Protein AF-A0AA97E108-F1 (afdb_monomer)

pLDDT: mean 83.37, std 16.63, range [41.66, 97.94]

Mean predicted aligned error: 9.31 Å

Radius of gyration: 21.83 Å; Cα contacts (8 Å, |Δi|>4): 126; chains: 1; bounding box: 37×60×65 Å

Solvent-accessible surface area (backbone atoms only — not comparable to full-atom values): 8766 Å² total; per-residue (Å²): 139,70,80,72,73,65,64,77,74,72,75,75,84,78,82,75,82,67,81,72,72,73,74,75,52,71,66,59,54,50,51,42,38,36,51,41,53,40,55,48,53,46,57,68,74,26,69,88,80,58,55,72,69,59,49,52,46,31,46,53,6,42,53,46,40,41,51,42,45,48,64,73,47,46,48,56,48,38,24,57,74,46,75,64,36,58,69,60,24,52,52,50,50,53,52,49,55,57,51,35,54,54,50,38,53,53,48,50,73,73,49,75,66,75,66,65,56,68,66,57,47,52,53,52,52,53,39,42,64,71,72,59,62,56,69,68,45,36,53,37,32,50,51,14,43,56,51,50,57,66,72,57,109

Secondary structure (DSSP, 8-state):
--GGGTGGGSSSTTS----------HHHHHHHHHHHHHHHHHHHH-TTTS-HHHHHHHHHHHHHHHHHIIIIIIHHHHHHHTTT-HHHHHHHHHHHHHHHHHHHHHHHHH----S--HHHHHHHHHHHHHHT--HHHHHHHHHHHHHHHHHH-

Foldseek 3Di:
DDPPPPVVPPPPPPPPPPVPVPQPDLVLLLVLLLLLVLVLVLLVVLVPQDDPVLSVLLNQLSVLLSCCSVPVNNQVVLCVVVVNPNVRSVVVVVVSVVVSVVVSVVVCVVPVDSADDLVSLVSNVVSCVSRVDDDPNVVSNVRNSVSSVVSND

Structure (mmCIF, N/CA/C/O backbone):
data_AF-A0AA97E108-F1
#
_entry.id   AF-A0AA97E108-F1
#
loop_
_atom_site.group_PDB
_atom_site.id
_atom_site.type_symbol
_atom_site.label_atom_id
_atom_site.label_alt_id
_atom_site.label_comp_id
_atom_site.label_asym_id
_atom_site.label_entity_id
_atom_site.label_seq_id
_atom_site.pdbx_PDB_ins_code
_atom_site.Cartn_x
_atom_site.Cartn_y
_atom_site.Cartn_z
_atom_site.occupancy
_atom_site.B_iso_or_equiv
_atom_site.auth_seq_id
_atom_site.auth_comp_id
_atom_site.auth_asym_id
_atom_site.auth_atom_id
_atom_site.pdbx_PDB_model_num
ATOM 1 N N . MET A 1 1 ? 10.506 51.978 -42.533 1.00 42.91 1 MET A N 1
ATOM 2 C CA . MET A 1 1 ? 10.745 50.595 -42.999 1.00 42.91 1 MET A CA 1
ATOM 3 C C . MET A 1 1 ? 10.783 49.667 -41.781 1.00 42.91 1 MET A C 1
ATOM 5 O O . MET A 1 1 ? 11.773 49.628 -41.074 1.00 42.91 1 MET A O 1
ATOM 9 N N . ASN A 1 2 ? 9.638 49.034 -41.500 1.00 46.44 2 ASN A N 1
ATOM 10 C CA . ASN A 1 2 ? 9.367 47.842 -40.673 1.00 46.44 2 ASN A CA 1
ATOM 11 C C . ASN A 1 2 ? 10.005 47.652 -39.278 1.00 46.44 2 ASN A C 1
ATOM 13 O O . ASN A 1 2 ? 10.767 46.713 -39.067 1.00 46.44 2 ASN A O 1
ATOM 17 N N . ILE A 1 3 ? 9.507 48.397 -38.282 1.00 50.53 3 ILE A N 1
ATOM 18 C CA . ILE A 1 3 ? 9.597 48.027 -36.847 1.00 50.53 3 ILE A CA 1
ATOM 19 C C . ILE A 1 3 ? 8.790 46.742 -36.537 1.00 50.53 3 ILE A C 1
ATOM 21 O O . ILE A 1 3 ? 9.103 46.006 -35.606 1.00 50.53 3 ILE A O 1
ATOM 25 N N . TYR A 1 4 ? 7.815 46.385 -37.380 1.00 51.00 4 TYR A N 1
ATOM 26 C CA . TYR A 1 4 ? 6.988 45.180 -37.226 1.00 51.00 4 TYR A CA 1
ATOM 27 C C . TYR A 1 4 ? 7.729 43.851 -37.452 1.00 51.00 4 TYR A C 1
ATOM 29 O O . TYR A 1 4 ? 7.174 42.792 -37.170 1.00 51.00 4 TYR A O 1
ATOM 37 N N . LYS A 1 5 ? 8.980 43.871 -37.938 1.00 44.03 5 LYS A N 1
ATOM 38 C CA . LYS A 1 5 ? 9.722 42.640 -38.265 1.00 44.03 5 LYS A CA 1
ATOM 39 C C . LYS A 1 5 ? 10.377 41.959 -37.056 1.00 44.03 5 LYS A C 1
ATOM 41 O O . LYS A 1 5 ? 10.756 40.799 -37.169 1.00 44.03 5 LYS A O 1
ATOM 46 N N . HIS A 1 6 ? 10.473 42.636 -35.908 1.00 46.81 6 HIS A N 1
ATOM 47 C CA . HIS A 1 6 ? 11.092 42.077 -34.696 1.00 46.81 6 HIS A CA 1
ATOM 48 C C . HIS A 1 6 ? 10.096 41.695 -33.592 1.00 46.81 6 HIS A C 1
ATOM 50 O O . HIS A 1 6 ? 10.470 40.993 -32.658 1.00 46.81 6 HIS A O 1
ATOM 56 N N . ILE A 1 7 ? 8.820 42.076 -33.714 1.00 49.56 7 ILE A N 1
ATOM 57 C CA . ILE A 1 7 ? 7.788 41.739 -32.715 1.00 49.56 7 ILE A CA 1
ATOM 58 C C . ILE A 1 7 ? 7.313 40.281 -32.869 1.00 49.56 7 ILE A C 1
ATOM 60 O O . ILE A 1 7 ? 6.910 39.647 -31.898 1.00 49.56 7 ILE A O 1
ATOM 64 N N . ALA A 1 8 ? 7.451 39.695 -34.063 1.00 48.53 8 ALA A N 1
ATOM 65 C CA . ALA A 1 8 ? 7.012 38.324 -34.336 1.00 48.53 8 ALA A CA 1
ATOM 66 C C . ALA A 1 8 ? 7.878 37.225 -33.683 1.00 48.53 8 ALA A C 1
ATOM 68 O O . ALA A 1 8 ? 7.491 36.061 -33.712 1.00 48.53 8 ALA A O 1
ATOM 69 N N . LEU A 1 9 ? 9.029 37.563 -33.088 1.00 48.47 9 LEU A N 1
ATOM 70 C CA . LEU A 1 9 ? 9.973 36.573 -32.551 1.00 48.47 9 LEU A CA 1
ATOM 71 C C . LEU A 1 9 ? 9.935 36.430 -31.021 1.00 48.47 9 LEU A C 1
ATOM 73 O O . LEU A 1 9 ? 10.604 35.556 -30.482 1.00 48.47 9 LEU A O 1
ATOM 77 N N . PHE A 1 10 ? 9.126 37.229 -30.315 1.00 48.03 10 PHE A N 1
ATOM 78 C CA . PHE A 1 10 ? 9.085 37.212 -28.844 1.00 48.03 10 PHE A CA 1
ATOM 79 C C . PHE A 1 10 ? 7.866 36.494 -28.237 1.00 48.03 10 PHE A C 1
ATOM 81 O O . PHE A 1 10 ? 7.787 36.333 -27.024 1.00 48.03 10 PHE A O 1
ATOM 88 N N . VAL A 1 11 ? 6.917 36.028 -29.058 1.00 50.62 11 VAL A N 1
ATOM 89 C CA . VAL A 1 11 ? 5.624 35.496 -28.571 1.00 50.62 11 VAL A CA 1
ATOM 90 C C . VAL A 1 11 ? 5.589 33.960 -28.470 1.00 50.62 11 VAL A C 1
ATOM 92 O O . VAL A 1 11 ? 4.674 33.402 -27.877 1.00 50.62 11 VAL A O 1
ATOM 95 N N . ILE A 1 12 ? 6.602 33.240 -28.966 1.00 49.62 12 ILE A N 1
ATOM 96 C CA . ILE A 1 12 ? 6.554 31.762 -29.040 1.00 49.62 12 ILE A CA 1
ATOM 97 C C . ILE A 1 12 ? 7.204 31.071 -27.819 1.00 49.62 12 ILE A C 1
ATOM 99 O O . ILE A 1 12 ? 7.061 29.866 -27.643 1.00 49.62 12 ILE A O 1
ATOM 103 N N . PHE A 1 13 ? 7.854 31.799 -26.903 1.00 46.75 13 PHE A N 1
ATOM 104 C CA . PHE A 1 13 ? 8.594 31.163 -25.796 1.00 46.75 13 PHE A CA 1
ATOM 105 C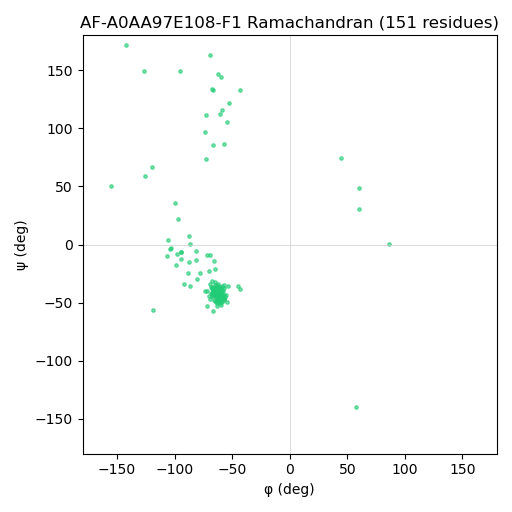 C . PHE A 1 13 ? 7.765 30.840 -24.532 1.00 46.75 13 PHE A C 1
ATOM 107 O O . PHE A 1 13 ? 8.304 30.303 -23.571 1.00 46.75 13 PHE A O 1
ATOM 114 N N . PHE A 1 14 ? 6.457 31.124 -24.499 1.00 50.09 14 PHE A N 1
ATOM 115 C CA . PHE A 1 14 ? 5.655 30.974 -23.270 1.00 50.09 14 PHE A CA 1
ATOM 116 C C . PHE A 1 14 ? 4.703 29.771 -23.215 1.00 50.09 14 PHE A C 1
ATOM 118 O O . PHE A 1 14 ? 3.996 29.617 -22.222 1.00 50.09 14 PHE A O 1
ATOM 125 N N . PHE A 1 15 ? 4.693 28.879 -24.210 1.00 49.97 15 PHE A N 1
ATOM 126 C CA . PHE A 1 15 ? 3.724 27.772 -24.250 1.00 49.97 15 PHE A CA 1
ATOM 127 C C . PHE A 1 15 ? 4.356 26.387 -24.395 1.00 49.97 15 PHE A C 1
ATOM 129 O O . PHE A 1 15 ? 4.043 25.616 -25.294 1.00 49.97 15 PHE A O 1
ATOM 136 N N . SER A 1 16 ? 5.216 26.035 -23.445 1.00 45.47 16 SER A N 1
ATOM 137 C CA . SER A 1 16 ? 5.499 24.625 -23.159 1.00 45.47 16 SER A CA 1
ATOM 138 C C . SER A 1 16 ? 5.984 24.429 -21.725 1.00 45.47 16 SER A C 1
ATOM 140 O O . SER A 1 16 ? 6.961 23.731 -21.476 1.00 45.47 16 SER A O 1
ATOM 142 N N . MET A 1 17 ? 5.258 24.983 -20.746 1.00 48.59 17 MET A N 1
ATOM 143 C CA . MET A 1 17 ? 5.160 24.301 -19.453 1.00 48.59 17 MET A CA 1
ATOM 144 C C . MET A 1 17 ? 4.253 23.086 -19.652 1.00 48.59 17 MET A C 1
ATOM 146 O O . MET A 1 17 ? 3.089 23.069 -19.258 1.00 48.59 17 MET A O 1
ATOM 150 N N . THR A 1 18 ? 4.767 22.049 -20.314 1.00 50.06 18 THR A N 1
ATOM 151 C CA . THR A 1 18 ? 4.208 20.721 -20.092 1.00 50.06 18 THR A CA 1
ATOM 152 C C . THR A 1 18 ? 4.417 20.458 -18.612 1.00 50.06 18 THR A C 1
ATOM 154 O O . THR A 1 18 ? 5.562 20.375 -18.170 1.00 50.06 18 THR A O 1
ATOM 157 N N . ASN A 1 19 ? 3.327 20.403 -17.847 1.00 41.66 19 ASN A N 1
ATOM 158 C CA . ASN A 1 19 ? 3.331 19.933 -16.471 1.00 41.66 19 ASN A CA 1
ATOM 159 C C . ASN A 1 19 ? 3.900 18.512 -16.478 1.00 41.66 19 ASN A C 1
ATOM 161 O O . ASN A 1 19 ? 3.165 17.533 -16.609 1.00 41.66 19 ASN A O 1
ATOM 165 N N . ALA A 1 20 ? 5.224 18.398 -16.398 1.00 43.22 20 ALA A N 1
ATOM 166 C CA . ALA A 1 20 ? 5.898 17.163 -16.081 1.00 43.22 20 ALA A CA 1
ATOM 167 C C . ALA A 1 20 ? 5.505 16.874 -14.638 1.00 43.22 20 ALA A C 1
ATOM 169 O O . ALA A 1 20 ? 6.162 17.310 -13.698 1.00 43.22 20 ALA A O 1
ATOM 170 N N . MET A 1 21 ? 4.353 16.223 -14.471 1.00 49.31 21 MET A N 1
ATOM 171 C CA . MET A 1 21 ? 3.905 15.696 -13.197 1.00 49.31 21 MET A CA 1
ATOM 172 C C . MET A 1 21 ? 5.056 14.816 -12.718 1.00 49.31 21 MET A C 1
ATOM 174 O O . MET A 1 21 ? 5.343 13.788 -13.340 1.00 49.31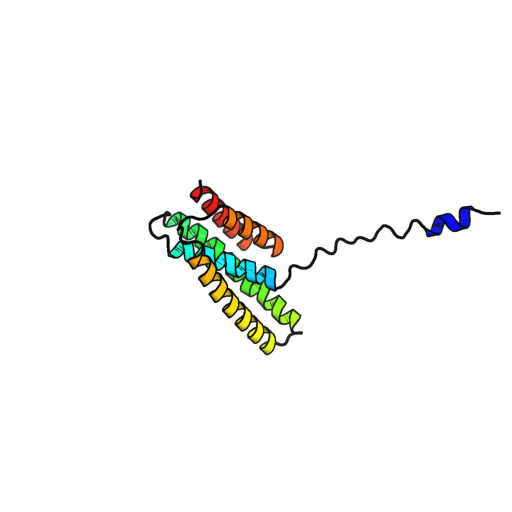 21 MET A O 1
ATOM 178 N N . ALA A 1 22 ? 5.804 15.305 -11.724 1.00 55.56 22 ALA A N 1
ATOM 179 C CA . ALA A 1 22 ? 7.026 14.664 -11.277 1.00 55.56 22 ALA A CA 1
ATOM 180 C C . ALA A 1 22 ? 6.692 13.204 -10.986 1.00 55.56 22 ALA A C 1
ATOM 182 O O . ALA A 1 22 ? 5.763 12.901 -10.235 1.00 55.56 22 ALA A O 1
ATOM 183 N N . LYS A 1 23 ? 7.386 12.289 -11.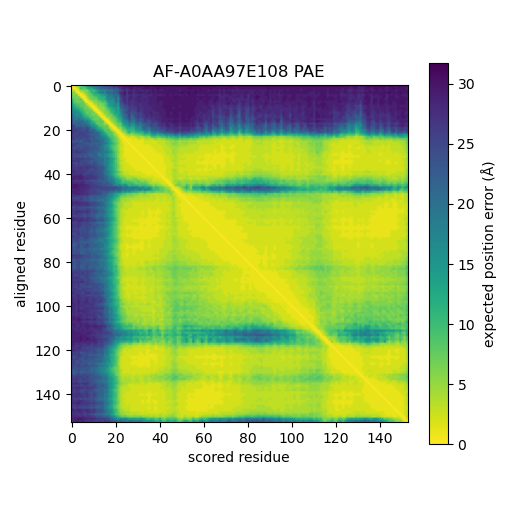664 1.00 71.38 23 LYS A N 1
ATOM 184 C CA . LYS A 1 23 ? 7.170 10.863 -11.455 1.00 71.38 23 LYS A CA 1
ATOM 185 C C . LYS A 1 23 ? 7.461 10.601 -9.982 1.00 71.38 23 LYS A C 1
ATOM 187 O O . LYS A 1 23 ? 8.607 10.783 -9.578 1.00 71.38 23 LYS A O 1
ATOM 192 N N . THR A 1 24 ? 6.450 10.183 -9.214 1.00 82.12 24 THR A N 1
ATOM 193 C CA . THR A 1 24 ? 6.604 9.809 -7.799 1.00 82.12 24 THR A CA 1
ATOM 194 C C . THR A 1 24 ? 7.862 8.970 -7.663 1.00 82.12 24 THR A C 1
ATOM 196 O O . THR A 1 24 ? 8.090 8.088 -8.498 1.00 82.12 24 THR A O 1
ATOM 199 N N . SER A 1 25 ? 8.719 9.249 -6.690 1.00 89.94 25 SER A N 1
ATOM 200 C CA . SER A 1 25 ? 9.983 8.530 -6.508 1.00 89.94 25 SER A CA 1
ATOM 201 C C . SER A 1 25 ? 9.730 7.089 -6.048 1.00 89.94 25 SER A C 1
ATOM 203 O O . SER A 1 25 ? 8.614 6.715 -5.692 1.00 89.94 25 SER A O 1
ATOM 205 N N . ILE A 1 26 ? 10.721 6.200 -6.155 1.00 90.25 26 ILE A N 1
ATOM 206 C CA . ILE A 1 26 ? 10.558 4.833 -5.627 1.00 90.25 26 ILE A CA 1
ATOM 207 C C . ILE A 1 26 ? 10.508 4.837 -4.093 1.00 90.25 26 ILE A C 1
ATOM 209 O O . ILE A 1 26 ? 9.725 4.091 -3.519 1.00 90.25 26 ILE A O 1
ATOM 213 N N . ASN A 1 27 ? 11.256 5.743 -3.458 1.00 89.19 27 ASN A N 1
ATOM 214 C CA . ASN A 1 27 ? 11.292 5.891 -2.007 1.00 89.19 27 ASN A CA 1
ATOM 215 C C . ASN A 1 27 ? 9.928 6.315 -1.454 1.00 89.19 27 ASN A C 1
ATOM 217 O O . ASN A 1 27 ? 9.461 5.710 -0.502 1.00 89.19 27 ASN A O 1
ATOM 221 N N . GLU A 1 28 ? 9.248 7.278 -2.085 1.00 91.00 28 GLU A N 1
ATOM 222 C CA . GLU A 1 28 ? 7.903 7.695 -1.657 1.00 91.00 28 GLU A CA 1
ATOM 223 C C . GLU A 1 28 ? 6.877 6.562 -1.763 1.00 91.00 28 GLU A C 1
ATOM 225 O O . GLU A 1 28 ? 6.058 6.387 -0.867 1.00 91.00 28 GLU A O 1
ATOM 230 N N . ILE A 1 29 ? 6.925 5.765 -2.837 1.00 92.88 29 ILE A N 1
ATOM 231 C CA . ILE A 1 29 ? 6.031 4.605 -2.994 1.00 92.88 29 ILE A CA 1
ATOM 232 C C . ILE A 1 29 ? 6.340 3.548 -1.934 1.00 92.88 29 ILE A C 1
ATOM 234 O O . ILE A 1 29 ? 5.430 2.945 -1.372 1.00 92.88 29 ILE A O 1
ATOM 238 N N . HIS A 1 30 ? 7.618 3.345 -1.630 1.00 91.62 30 HIS A N 1
ATOM 239 C CA . HIS A 1 30 ? 8.029 2.431 -0.578 1.00 91.62 30 HIS A CA 1
ATOM 240 C C . HIS A 1 30 ? 7.587 2.916 0.816 1.00 91.62 30 HIS A C 1
ATOM 242 O O . HIS A 1 30 ? 7.110 2.118 1.616 1.00 91.62 30 HIS A O 1
ATOM 248 N N . SER A 1 31 ? 7.640 4.222 1.091 1.00 91.12 31 SER A N 1
ATOM 249 C CA . SER A 1 31 ? 7.061 4.805 2.310 1.00 91.12 31 SER A CA 1
ATOM 250 C C . SER A 1 31 ? 5.547 4.595 2.391 1.00 91.12 31 SER A C 1
ATOM 252 O O . SER A 1 31 ? 5.034 4.331 3.474 1.00 91.12 31 SER A O 1
ATOM 254 N N . CYS A 1 32 ? 4.833 4.653 1.261 1.00 94.19 32 CYS A N 1
ATOM 255 C CA . CYS A 1 32 ? 3.410 4.313 1.215 1.00 94.19 32 CYS A CA 1
ATOM 256 C C . CYS A 1 32 ? 3.146 2.852 1.595 1.00 94.19 32 CYS A C 1
ATOM 258 O O . CYS A 1 32 ? 2.227 2.595 2.366 1.00 94.19 32 CYS A O 1
ATOM 260 N N . LEU A 1 33 ? 3.950 1.909 1.092 1.00 95.12 33 LEU A N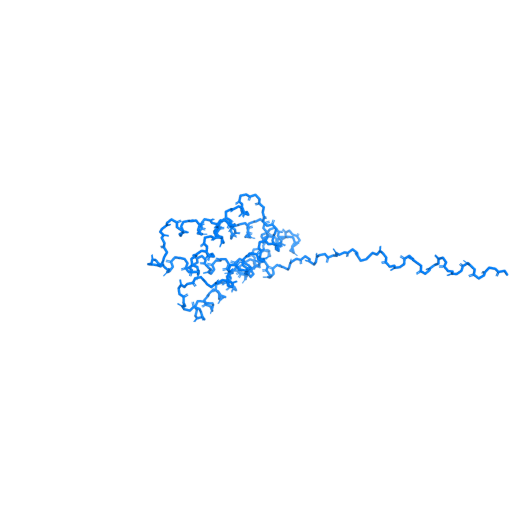 1
ATOM 261 C CA . LEU A 1 33 ? 3.837 0.498 1.474 1.00 95.12 33 LEU A CA 1
ATOM 262 C C . LEU A 1 33 ? 4.100 0.316 2.976 1.00 95.12 33 LEU A C 1
ATOM 264 O O . LEU A 1 33 ? 3.306 -0.311 3.669 1.00 95.12 33 LEU A O 1
ATOM 268 N N . ALA A 1 34 ? 5.155 0.949 3.493 1.00 92.44 34 ALA A N 1
ATOM 269 C CA . ALA A 1 34 ? 5.502 0.886 4.908 1.00 92.44 34 ALA A CA 1
ATOM 270 C C . ALA A 1 34 ? 4.386 1.410 5.826 1.00 92.44 34 ALA A C 1
ATOM 272 O O . ALA A 1 34 ? 4.091 0.792 6.845 1.00 92.44 34 ALA A O 1
ATOM 273 N N . LEU A 1 35 ? 3.744 2.520 5.449 1.00 92.25 35 LEU A N 1
ATOM 274 C CA . LEU A 1 35 ? 2.601 3.067 6.178 1.00 92.25 35 LEU A CA 1
ATOM 275 C C . LEU A 1 35 ? 1.403 2.108 6.169 1.00 92.25 35 LEU A C 1
ATOM 277 O O . LEU A 1 35 ? 0.788 1.894 7.209 1.00 92.25 35 LEU A O 1
ATOM 281 N N . VAL A 1 36 ? 1.063 1.540 5.010 1.00 94.44 36 VAL A N 1
ATOM 282 C CA . VAL A 1 36 ? -0.070 0.609 4.884 1.00 94.44 36 VAL A CA 1
ATOM 283 C C . VAL A 1 36 ? 0.156 -0.635 5.740 1.00 94.44 36 VAL A C 1
ATOM 285 O O . VAL A 1 36 ? -0.746 -1.029 6.477 1.00 94.44 36 VAL A O 1
ATOM 288 N N . ASP A 1 37 ? 1.359 -1.206 5.700 1.00 92.81 37 ASP A N 1
ATOM 289 C CA . ASP A 1 37 ? 1.693 -2.398 6.482 1.00 92.81 37 ASP A CA 1
ATOM 290 C C . ASP A 1 37 ? 1.696 -2.116 7.988 1.00 92.81 37 ASP A C 1
ATOM 292 O O . ASP A 1 37 ? 1.188 -2.926 8.759 1.00 92.81 37 ASP A O 1
ATOM 296 N N . PHE A 1 38 ? 2.169 -0.940 8.409 1.00 90.06 38 PHE A N 1
ATOM 297 C CA . PHE A 1 38 ? 2.082 -0.496 9.802 1.00 90.06 38 PHE A CA 1
ATOM 298 C C . PHE A 1 38 ? 0.630 -0.369 10.295 1.00 90.06 38 PHE A C 1
ATOM 300 O O . PHE A 1 38 ? 0.276 -0.826 11.382 1.00 90.06 38 PHE A O 1
ATOM 307 N N . VAL A 1 39 ? -0.244 0.249 9.499 1.00 90.56 39 VAL A N 1
ATOM 308 C CA . VAL A 1 39 ? -1.662 0.393 9.864 1.00 90.56 39 VAL A CA 1
ATOM 309 C C . VAL A 1 39 ? -2.346 -0.975 9.904 1.00 90.56 39 VAL A C 1
ATOM 311 O O . VAL A 1 39 ? -3.166 -1.231 10.786 1.00 90.56 39 VAL A O 1
ATOM 314 N N . ASN A 1 40 ? -1.978 -1.878 8.995 1.00 89.69 40 ASN A N 1
ATOM 315 C CA . ASN A 1 40 ? -2.489 -3.241 8.989 1.00 89.69 40 ASN A CA 1
ATOM 316 C C . ASN A 1 40 ? -2.014 -4.044 10.217 1.00 89.69 40 ASN A C 1
ATOM 318 O O . ASN A 1 40 ? -2.823 -4.736 10.828 1.00 89.69 40 ASN A O 1
ATOM 322 N N . SER A 1 41 ? -0.759 -3.898 10.658 1.00 86.31 41 SER A N 1
ATOM 323 C CA . SER A 1 41 ? -0.269 -4.572 11.874 1.00 86.31 41 SER A CA 1
ATOM 324 C C . SER A 1 41 ? -0.932 -4.045 13.153 1.00 86.31 41 SER A C 1
ATOM 326 O O . SER A 1 41 ? -1.170 -4.802 14.094 1.00 86.31 41 SER A O 1
ATOM 328 N N . LYS A 1 42 ? -1.309 -2.760 13.193 1.00 81.75 42 LYS A N 1
ATOM 329 C CA . LYS A 1 42 ? -2.118 -2.195 14.291 1.00 81.75 42 LYS A CA 1
ATOM 330 C C . LYS A 1 42 ? -3.523 -2.789 14.380 1.00 81.75 42 LYS A C 1
ATOM 332 O O . LYS A 1 42 ? -4.094 -2.891 15.468 1.00 81.75 42 LYS A O 1
ATOM 337 N N . LEU A 1 43 ? -4.104 -3.168 13.247 1.00 82.69 43 LEU A N 1
ATOM 338 C CA . LEU A 1 43 ? -5.418 -3.799 13.225 1.00 82.69 43 LEU A CA 1
ATOM 339 C C . LEU A 1 43 ? -5.395 -5.171 13.908 1.00 82.69 43 LEU A C 1
ATOM 341 O O . LEU A 1 43 ? -6.319 -5.507 14.650 1.00 82.69 43 LEU A O 1
ATOM 345 N N . GLU A 1 44 ? -4.315 -5.923 13.703 1.00 76.38 44 GLU A N 1
ATOM 346 C CA . GLU A 1 44 ? -4.093 -7.220 14.345 1.00 76.38 44 GLU A CA 1
ATOM 347 C C . GLU A 1 44 ? -3.903 -7.067 15.863 1.00 76.38 44 GLU A C 1
ATOM 349 O O . GLU A 1 44 ? -4.474 -7.831 16.635 1.00 76.38 44 GLU A O 1
ATOM 354 N N . SER A 1 45 ? -3.197 -6.028 16.322 1.00 75.06 45 SER A N 1
ATOM 355 C CA . SER A 1 45 ? -2.948 -5.802 17.757 1.00 75.06 45 SER A CA 1
ATOM 356 C C . SER A 1 45 ? -4.103 -5.132 18.526 1.00 75.06 45 SER A C 1
ATOM 358 O O . SER A 1 45 ? -4.061 -5.028 19.757 1.00 75.06 45 SER A O 1
ATOM 360 N N . SER A 1 46 ? -5.169 -4.702 17.841 1.00 71.62 46 SER A N 1
ATOM 361 C CA . SER A 1 46 ? -6.338 -4.015 18.423 1.00 71.62 46 SER A CA 1
ATOM 362 C C . SER A 1 46 ? -7.544 -4.946 18.641 1.00 71.62 46 SER A C 1
ATOM 364 O O . SER A 1 46 ? -8.697 -4.535 18.483 1.00 71.62 46 SER A O 1
ATOM 366 N N . GLU A 1 47 ? -7.308 -6.216 19.010 1.00 63.16 47 GLU A N 1
ATOM 367 C CA . GLU A 1 47 ? -8.317 -7.294 19.117 1.00 63.16 47 GLU A CA 1
ATOM 368 C C . GLU A 1 47 ? -9.651 -6.897 19.782 1.00 63.16 47 GLU A C 1
ATOM 370 O O . GLU A 1 47 ? -10.705 -7.254 19.262 1.00 63.16 47 GLU A O 1
ATOM 375 N N . SER A 1 48 ? -9.634 -6.062 20.823 1.00 67.62 48 SER A N 1
ATOM 376 C CA . SER A 1 48 ? -10.832 -5.665 21.576 1.00 67.62 48 SER A CA 1
ATOM 377 C C . SER A 1 48 ? -11.507 -4.355 21.140 1.00 67.62 48 SER A C 1
ATOM 379 O O . SER A 1 48 ? -12.544 -4.014 21.701 1.00 67.62 48 SER A O 1
ATOM 381 N N . THR A 1 49 ? -10.924 -3.578 20.218 1.00 78.12 49 THR A N 1
ATOM 382 C CA . THR A 1 49 ? -11.391 -2.201 19.931 1.00 78.12 49 THR A CA 1
ATOM 383 C C . THR A 1 49 ? -12.424 -2.132 18.805 1.00 78.12 49 THR A C 1
ATOM 385 O O . THR A 1 49 ? -13.315 -1.290 18.847 1.00 78.12 49 THR A O 1
ATOM 388 N N . TYR A 1 50 ? -12.314 -3.005 17.801 1.00 84.38 50 TYR A N 1
ATOM 389 C CA . TYR A 1 50 ? -13.131 -2.959 16.582 1.00 84.38 50 TYR A CA 1
ATOM 390 C C . TYR A 1 50 ? -13.829 -4.293 16.321 1.00 84.38 50 TYR A C 1
ATOM 392 O O . TYR A 1 50 ? -13.285 -5.348 16.665 1.00 84.38 50 TYR A O 1
ATOM 400 N N . SER A 1 51 ? -15.009 -4.244 15.695 1.00 90.31 51 SER A N 1
ATOM 401 C CA . SER A 1 51 ? -15.782 -5.443 15.354 1.00 90.31 51 SER A CA 1
ATOM 402 C C . SER A 1 51 ? -15.012 -6.341 14.370 1.00 90.31 51 SER A C 1
ATOM 404 O O . SER A 1 51 ? -14.264 -5.825 13.532 1.00 90.31 51 SER A O 1
ATOM 406 N N . PRO A 1 52 ? -15.162 -7.676 14.431 1.00 90.50 52 PRO A N 1
ATOM 407 C CA . PRO A 1 52 ? -14.546 -8.581 13.459 1.00 90.50 52 PRO A CA 1
ATOM 408 C C . PRO A 1 52 ? -14.876 -8.225 12.002 1.00 90.50 52 PRO A C 1
ATOM 410 O O . PRO A 1 52 ? -14.020 -8.346 11.124 1.00 90.50 52 PRO A O 1
ATOM 413 N N . GLU A 1 53 ? -16.094 -7.748 11.749 1.00 92.62 53 GLU A N 1
ATOM 414 C CA . GLU A 1 53 ? -16.570 -7.330 10.433 1.00 92.62 53 GLU A CA 1
ATOM 415 C C . GLU A 1 53 ? -15.794 -6.116 9.914 1.00 92.62 53 GLU A C 1
ATOM 417 O O . GLU A 1 53 ? -15.284 -6.138 8.790 1.00 92.62 53 GLU A O 1
ATOM 422 N N . ASP A 1 54 ? -15.642 -5.079 10.741 1.00 92.38 54 ASP A N 1
ATOM 423 C CA . ASP A 1 54 ? -14.886 -3.883 10.368 1.00 92.38 54 ASP A CA 1
ATOM 424 C C . ASP A 1 54 ? -13.413 -4.215 10.130 1.00 92.38 54 ASP A C 1
ATOM 426 O O . ASP A 1 54 ? -12.814 -3.759 9.151 1.00 92.38 54 ASP A O 1
ATOM 430 N N . LYS A 1 55 ? -12.834 -5.077 10.974 1.00 91.50 55 LYS A N 1
ATOM 431 C CA . LYS A 1 55 ? -11.458 -5.557 10.799 1.00 91.50 55 LYS A CA 1
ATOM 432 C C . LYS A 1 55 ? -11.278 -6.285 9.480 1.00 91.50 55 LYS A C 1
ATOM 434 O O . LYS A 1 55 ? -10.319 -6.017 8.762 1.00 91.50 55 LYS A O 1
ATOM 439 N N . ALA A 1 56 ? -12.202 -7.169 9.125 1.00 93.44 56 ALA A N 1
ATOM 440 C CA . ALA A 1 56 ? -12.130 -7.890 7.863 1.00 93.44 56 ALA A CA 1
ATOM 441 C C . ALA A 1 56 ? -12.171 -6.935 6.657 1.00 93.44 56 ALA A C 1
ATOM 443 O O . ALA A 1 56 ? -11.413 -7.120 5.702 1.00 93.44 56 ALA A O 1
ATOM 444 N N . ILE A 1 57 ? -13.008 -5.890 6.707 1.00 95.50 57 ILE A N 1
ATOM 445 C CA . ILE A 1 57 ? -13.096 -4.872 5.647 1.00 95.50 57 ILE A CA 1
ATOM 446 C C . ILE A 1 57 ? -11.782 -4.095 5.529 1.00 95.50 57 ILE A C 1
ATOM 448 O O . ILE A 1 57 ? -11.240 -3.970 4.426 1.00 95.50 57 ILE A O 1
ATOM 452 N N . ILE A 1 58 ? -11.259 -3.599 6.654 1.00 94.56 58 ILE A N 1
ATOM 453 C CA . ILE A 1 58 ? -10.026 -2.807 6.673 1.00 94.56 58 ILE A CA 1
ATOM 454 C C . ILE A 1 58 ? -8.849 -3.658 6.195 1.00 94.56 58 ILE A C 1
ATOM 456 O O . ILE A 1 58 ? -8.154 -3.261 5.259 1.00 94.56 58 ILE A O 1
ATOM 460 N N . HIS A 1 59 ? -8.674 -4.853 6.764 1.00 94.75 59 HIS A N 1
ATOM 461 C CA . HIS A 1 59 ? -7.595 -5.765 6.397 1.00 94.75 59 HIS A CA 1
ATOM 462 C C . HIS A 1 59 ? -7.629 -6.099 4.905 1.00 94.75 59 HIS A C 1
ATOM 464 O O . HIS A 1 59 ? -6.614 -5.987 4.222 1.00 94.75 59 HIS A O 1
ATOM 470 N N . LYS A 1 60 ? -8.806 -6.434 4.358 1.00 95.69 60 LYS A N 1
ATOM 471 C CA . LYS A 1 60 ? -8.955 -6.744 2.930 1.00 95.69 60 LYS A CA 1
ATOM 472 C C . LYS A 1 60 ? -8.503 -5.584 2.038 1.00 95.69 60 LYS A C 1
ATOM 474 O O . LYS A 1 60 ? -7.798 -5.816 1.055 1.00 95.69 60 LYS A O 1
ATOM 479 N N . GLY A 1 61 ? -8.904 -4.352 2.358 1.00 97.06 61 GLY A N 1
ATOM 480 C CA . GLY A 1 61 ? -8.533 -3.173 1.573 1.00 97.06 61 GLY A CA 1
ATOM 481 C C . GLY A 1 61 ? -7.051 -2.817 1.687 1.00 97.06 61 GLY A C 1
ATOM 482 O O . GLY A 1 61 ? -6.399 -2.609 0.662 1.00 97.06 61 GLY A O 1
ATOM 483 N N . LEU A 1 62 ? -6.505 -2.796 2.906 1.00 96.81 62 LEU 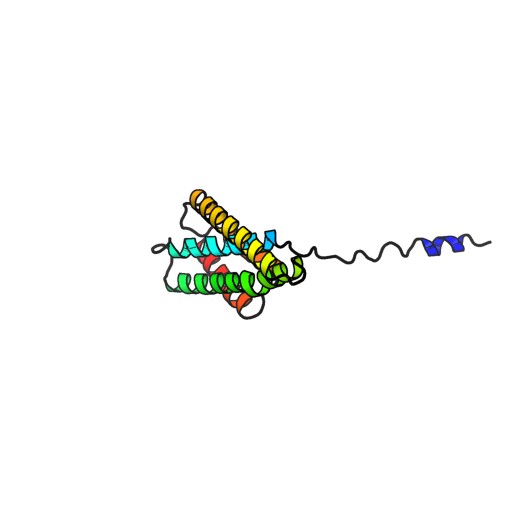A N 1
ATOM 484 C CA . LEU A 1 62 ? -5.095 -2.479 3.147 1.00 96.81 62 LEU A CA 1
ATOM 485 C C . LEU A 1 62 ? -4.169 -3.545 2.558 1.00 96.81 62 LEU A C 1
ATOM 487 O O . LEU A 1 62 ? -3.259 -3.203 1.807 1.00 96.81 62 LEU A O 1
ATOM 491 N N . PHE A 1 63 ? -4.438 -4.829 2.802 1.00 96.31 63 PHE A N 1
ATOM 492 C CA . PHE A 1 63 ? -3.639 -5.930 2.262 1.00 96.31 63 PHE A CA 1
ATOM 493 C C . PHE A 1 63 ? -3.683 -5.982 0.729 1.00 96.31 63 PHE A C 1
ATOM 495 O O . PHE A 1 63 ? -2.656 -6.159 0.069 1.00 96.31 63 PHE A O 1
ATOM 502 N N . GLY A 1 64 ? -4.868 -5.787 0.138 1.00 97.31 64 GLY A N 1
ATOM 503 C CA . GLY A 1 64 ? -5.019 -5.711 -1.315 1.00 97.31 64 GLY A CA 1
ATOM 504 C C . GLY A 1 64 ? -4.203 -4.568 -1.920 1.00 97.31 64 GLY A C 1
ATOM 505 O O . GLY A 1 64 ? -3.531 -4.751 -2.937 1.00 97.31 64 GLY A O 1
ATOM 506 N N . TYR A 1 65 ? -4.205 -3.406 -1.267 1.00 97.94 65 TYR A N 1
ATOM 507 C CA . TYR A 1 65 ? -3.424 -2.256 -1.705 1.00 97.94 65 TYR A CA 1
ATOM 508 C C . TYR A 1 65 ? -1.913 -2.434 -1.489 1.00 97.94 65 TYR A C 1
ATOM 510 O O . TYR A 1 65 ? -1.143 -2.106 -2.391 1.00 97.94 65 TYR A O 1
ATOM 518 N N . ALA A 1 66 ? -1.477 -3.018 -0.370 1.00 97.12 66 ALA A N 1
ATOM 519 C CA . ALA A 1 66 ? -0.073 -3.353 -0.117 1.00 97.12 66 ALA A CA 1
ATOM 520 C C . ALA A 1 66 ? 0.488 -4.275 -1.209 1.00 97.12 66 ALA A C 1
ATOM 522 O O . ALA A 1 66 ? 1.520 -3.984 -1.817 1.00 97.12 66 ALA A O 1
ATOM 523 N N . ARG A 1 67 ? -0.254 -5.332 -1.561 1.00 97.31 67 ARG A N 1
ATOM 524 C CA . ARG A 1 67 ? 0.116 -6.228 -2.664 1.00 97.31 67 ARG A CA 1
ATOM 525 C C . ARG A 1 67 ? 0.210 -5.522 -4.012 1.00 97.31 67 ARG A C 1
ATOM 527 O O . ARG A 1 67 ? 1.098 -5.858 -4.794 1.00 97.31 67 ARG A O 1
ATOM 534 N N . TYR A 1 68 ? -0.708 -4.603 -4.299 1.00 97.56 68 TYR A N 1
ATOM 535 C CA . TYR A 1 68 ? -0.666 -3.793 -5.516 1.00 97.56 68 TYR A CA 1
ATOM 536 C C . TYR A 1 68 ? 0.593 -2.919 -5.548 1.00 97.56 68 TYR A C 1
ATOM 538 O O . TYR A 1 68 ? 1.325 -2.912 -6.538 1.00 97.56 68 TYR A O 1
ATOM 546 N N . LEU A 1 69 ? 0.896 -2.226 -4.445 1.00 96.56 69 LEU A N 1
ATOM 547 C CA . LEU A 1 69 ? 2.109 -1.420 -4.330 1.00 96.56 69 LEU A CA 1
ATOM 548 C C . LEU A 1 69 ? 3.359 -2.260 -4.573 1.00 96.56 69 LEU A C 1
ATOM 550 O O . LEU A 1 69 ? 4.232 -1.840 -5.327 1.00 96.56 69 LEU A O 1
ATOM 554 N N . GLU A 1 70 ? 3.442 -3.442 -3.973 1.00 95.88 70 GLU A N 1
ATOM 555 C CA . GLU A 1 70 ? 4.601 -4.312 -4.122 1.00 95.88 70 GLU A CA 1
ATOM 556 C C . GLU A 1 70 ? 4.747 -4.843 -5.557 1.00 95.88 70 GLU A C 1
ATOM 558 O O . GLU A 1 70 ? 5.771 -4.615 -6.206 1.00 95.88 70 GLU A O 1
ATOM 563 N N . ASN A 1 71 ? 3.719 -5.522 -6.067 1.00 96.06 71 ASN A N 1
ATOM 564 C CA . ASN A 1 71 ? 3.836 -6.335 -7.279 1.00 96.06 71 ASN A CA 1
ATOM 565 C C . ASN A 1 71 ? 3.605 -5.539 -8.566 1.00 96.06 71 ASN A C 1
ATOM 567 O O . ASN A 1 71 ? 4.270 -5.789 -9.570 1.00 96.06 71 ASN A O 1
ATOM 571 N N . ASP A 1 72 ? 2.690 -4.570 -8.541 1.00 95.81 72 ASP A N 1
ATOM 572 C CA . ASP A 1 72 ? 2.264 -3.848 -9.745 1.00 95.81 72 ASP A CA 1
ATOM 573 C C . ASP A 1 72 ? 2.965 -2.490 -9.886 1.00 95.81 72 ASP A C 1
ATOM 575 O O . ASP A 1 72 ? 3.003 -1.911 -10.976 1.00 95.81 72 ASP A O 1
ATOM 579 N N . VAL A 1 73 ? 3.556 -1.976 -8.800 1.00 95.06 73 VAL A N 1
ATOM 580 C CA . VAL A 1 73 ? 4.180 -0.646 -8.780 1.00 95.06 73 VAL A CA 1
ATOM 581 C C . VAL A 1 73 ? 5.677 -0.697 -8.464 1.00 95.06 73 VAL A C 1
ATOM 583 O O . VAL A 1 73 ? 6.480 -0.188 -9.253 1.00 95.06 73 VAL A O 1
ATOM 586 N N . ILE A 1 74 ? 6.082 -1.279 -7.333 1.00 95.06 74 ILE A N 1
ATOM 587 C CA . ILE A 1 74 ? 7.473 -1.284 -6.854 1.00 95.06 74 ILE A CA 1
ATOM 588 C C . ILE A 1 74 ? 8.333 -2.211 -7.707 1.00 95.06 74 ILE A C 1
ATOM 590 O O . ILE A 1 74 ? 9.348 -1.757 -8.243 1.00 95.06 74 ILE A O 1
ATOM 594 N N . ASP A 1 75 ? 7.927 -3.467 -7.883 1.00 95.19 75 ASP A N 1
ATOM 595 C CA . ASP A 1 75 ? 8.719 -4.469 -8.602 1.00 95.19 75 ASP A CA 1
ATOM 596 C C . ASP A 1 75 ? 9.014 -4.064 -10.058 1.00 95.19 75 ASP A C 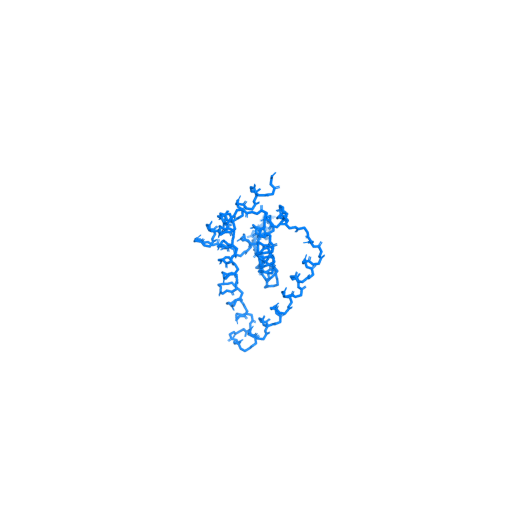1
ATOM 598 O O . ASP A 1 75 ? 10.194 -4.029 -10.439 1.00 95.19 75 ASP A O 1
ATOM 602 N N . PRO A 1 76 ? 8.022 -3.638 -10.871 1.00 95.06 76 PRO A N 1
ATOM 603 C CA . PRO A 1 76 ? 8.281 -3.195 -12.240 1.00 95.06 76 PRO A CA 1
ATOM 604 C C . PRO A 1 76 ? 9.171 -1.950 -12.287 1.00 95.06 76 PRO A C 1
ATOM 606 O O . PRO A 1 76 ? 9.997 -1.781 -13.191 1.00 95.06 76 PRO A O 1
ATOM 609 N N . LYS A 1 77 ? 9.027 -1.056 -11.305 1.00 93.88 77 LYS A N 1
ATOM 610 C CA . LYS A 1 77 ? 9.797 0.184 -11.243 1.00 93.88 77 LYS A CA 1
ATOM 611 C C . LYS A 1 77 ? 11.243 -0.056 -10.835 1.00 93.88 77 LYS A C 1
ATOM 613 O O . LYS A 1 77 ? 12.120 0.559 -11.437 1.00 93.88 77 LYS A O 1
ATOM 618 N N . LEU A 1 78 ? 11.502 -0.947 -9.881 1.00 94.62 78 LEU A N 1
ATOM 619 C CA . LEU A 1 78 ? 12.851 -1.386 -9.525 1.00 94.62 78 LEU A CA 1
ATOM 620 C C . LEU A 1 78 ? 13.532 -2.062 -10.710 1.00 94.62 78 LEU A C 1
ATOM 622 O O . LEU A 1 78 ? 14.651 -1.691 -11.060 1.00 94.62 78 LEU A O 1
ATOM 626 N N . LEU A 1 79 ? 12.844 -2.985 -11.382 1.00 96.19 79 LEU A N 1
ATOM 627 C CA . LEU A 1 79 ? 13.393 -3.644 -12.563 1.00 96.19 79 LEU A CA 1
ATOM 628 C C . LEU A 1 79 ? 13.763 -2.627 -13.651 1.00 96.19 79 LEU A C 1
ATOM 630 O O . LEU A 1 79 ? 14.858 -2.686 -14.210 1.00 96.19 79 LEU A O 1
ATOM 634 N N . LYS A 1 80 ? 12.891 -1.641 -13.900 1.00 94.94 80 LYS A N 1
ATOM 635 C CA . LYS A 1 80 ? 13.158 -0.548 -14.843 1.00 94.94 80 LYS A CA 1
ATOM 636 C C . LYS A 1 80 ? 14.334 0.336 -14.413 1.00 94.94 80 LYS A C 1
ATOM 638 O O . LYS A 1 80 ? 15.119 0.733 -15.268 1.00 94.94 80 LYS A O 1
ATOM 643 N N . LEU A 1 81 ? 14.459 0.653 -13.123 1.00 93.25 81 LEU A N 1
ATOM 644 C CA . LEU A 1 81 ? 15.562 1.465 -12.588 1.00 93.25 81 LEU A CA 1
ATOM 645 C C . LEU A 1 81 ? 16.927 0.798 -12.790 1.00 93.25 81 LEU A C 1
ATOM 647 O O . LEU A 1 81 ? 17.900 1.492 -13.060 1.00 93.25 81 LEU A O 1
ATOM 651 N N . TYR A 1 82 ? 16.984 -0.532 -12.719 1.00 95.06 82 TYR 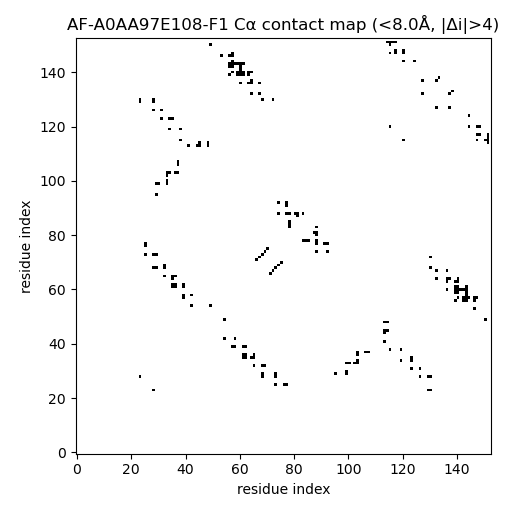A N 1
ATOM 652 C CA . TYR A 1 82 ? 18.208 -1.312 -12.926 1.00 95.06 82 TYR A CA 1
ATOM 653 C C . TYR A 1 82 ? 18.345 -1.874 -14.345 1.00 95.06 82 TYR A C 1
ATOM 655 O O . TYR A 1 82 ? 19.049 -2.859 -14.558 1.00 95.06 82 TYR A O 1
ATOM 663 N N . GLY A 1 83 ? 17.657 -1.283 -15.328 1.00 95.44 83 GLY A N 1
ATOM 664 C CA . GLY A 1 83 ? 17.802 -1.660 -16.737 1.00 95.44 83 GLY A CA 1
ATOM 665 C C . GLY A 1 83 ? 17.455 -3.122 -17.037 1.00 95.44 83 GLY A C 1
ATOM 666 O O . GLY A 1 83 ? 18.060 -3.723 -17.916 1.00 95.44 83 GLY A O 1
ATOM 667 N N . GLY A 1 84 ? 16.524 -3.721 -16.288 1.00 95.50 84 GLY A N 1
ATOM 668 C CA . GLY A 1 84 ? 16.163 -5.134 -16.428 1.00 95.50 84 GLY A CA 1
ATOM 669 C C . GLY A 1 84 ? 17.033 -6.102 -15.618 1.00 95.50 84 GLY A C 1
ATOM 670 O O . GLY A 1 84 ? 16.792 -7.307 -15.652 1.00 95.50 84 GLY A O 1
ATOM 671 N N . ASN A 1 85 ? 18.016 -5.616 -14.853 1.00 97.25 85 ASN A N 1
ATOM 672 C CA . ASN A 1 85 ? 18.845 -6.472 -14.009 1.00 97.25 85 ASN A CA 1
ATOM 673 C C . ASN A 1 85 ? 18.067 -6.958 -12.774 1.00 97.25 85 ASN A C 1
ATOM 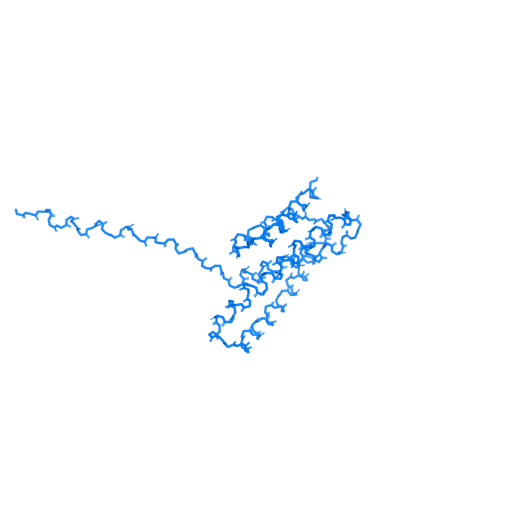675 O O . ASN A 1 85 ? 17.993 -6.287 -11.741 1.00 97.25 85 ASN A O 1
ATOM 679 N N . VAL A 1 86 ? 17.517 -8.169 -12.879 1.00 96.62 86 VAL A N 1
ATOM 680 C CA . VAL A 1 86 ? 16.721 -8.817 -11.825 1.00 96.62 86 VAL A CA 1
ATOM 681 C C . VAL A 1 86 ? 17.509 -8.977 -10.520 1.00 96.62 86 VAL A C 1
ATOM 683 O O . VAL A 1 86 ? 16.950 -8.790 -9.440 1.00 96.62 86 VAL A O 1
ATOM 686 N N . ALA A 1 87 ? 18.807 -9.290 -10.587 1.00 97.06 87 ALA A N 1
ATOM 687 C CA . ALA A 1 87 ? 19.626 -9.494 -9.394 1.00 97.06 87 ALA A CA 1
ATOM 688 C C . ALA A 1 87 ? 19.806 -8.192 -8.597 1.00 97.06 87 ALA A C 1
ATOM 690 O O . ALA A 1 87 ? 19.628 -8.185 -7.377 1.00 97.06 87 ALA A O 1
ATOM 691 N N . GLN A 1 88 ? 20.092 -7.081 -9.282 1.00 95.56 88 GLN A N 1
ATOM 692 C CA . GLN A 1 88 ? 20.213 -5.764 -8.651 1.00 95.56 88 GLN A CA 1
ATOM 693 C C . GLN A 1 88 ? 18.865 -5.249 -8.138 1.00 95.56 88 GLN A C 1
ATOM 695 O O . GLN A 1 88 ? 18.791 -4.774 -7.004 1.00 95.56 88 GLN A O 1
ATOM 700 N N . ALA A 1 89 ? 17.785 -5.420 -8.908 1.00 95.88 89 ALA A N 1
ATOM 701 C CA . ALA A 1 89 ? 16.436 -5.072 -8.464 1.00 95.88 89 ALA A CA 1
ATOM 702 C C . ALA A 1 89 ? 16.044 -5.838 -7.187 1.00 95.88 89 ALA A C 1
ATOM 704 O O . ALA A 1 89 ? 15.560 -5.238 -6.227 1.00 95.88 89 ALA A O 1
ATOM 705 N N . LYS A 1 90 ? 16.344 -7.143 -7.122 1.00 95.12 90 LYS A N 1
ATOM 706 C CA . LYS A 1 90 ? 16.110 -7.976 -5.932 1.00 95.12 90 LYS A CA 1
ATOM 707 C C . LYS A 1 90 ? 16.973 -7.554 -4.743 1.00 95.12 90 LYS A C 1
ATOM 709 O O . LYS A 1 90 ? 16.500 -7.592 -3.608 1.00 95.12 90 LYS A O 1
ATOM 714 N N . LEU A 1 91 ? 18.225 -7.154 -4.975 1.00 95.38 91 LEU A N 1
ATOM 715 C CA . LEU A 1 91 ? 19.088 -6.617 -3.920 1.00 95.38 91 LEU A CA 1
ATOM 716 C C . LEU A 1 91 ? 18.506 -5.321 -3.346 1.00 95.38 91 LEU A C 1
ATOM 718 O O . LEU A 1 91 ? 18.423 -5.186 -2.126 1.00 95.38 91 LEU A O 1
ATOM 722 N N . MET A 1 92 ? 18.053 -4.406 -4.205 1.00 93.12 92 MET A N 1
ATOM 723 C CA . MET A 1 92 ? 17.451 -3.153 -3.756 1.00 93.12 92 MET A CA 1
ATOM 724 C C . MET A 1 92 ? 16.124 -3.385 -3.026 1.00 93.12 92 MET A C 1
ATOM 726 O O . MET A 1 92 ? 15.916 -2.815 -1.959 1.00 93.12 92 MET A O 1
ATOM 730 N N . LYS A 1 93 ? 15.282 -4.308 -3.510 1.00 93.19 93 LYS A N 1
ATOM 731 C CA . LYS A 1 93 ? 14.064 -4.728 -2.798 1.00 93.19 93 LYS A CA 1
ATOM 732 C C . LYS A 1 93 ? 14.374 -5.223 -1.383 1.00 93.19 93 LYS A C 1
ATOM 734 O O . LYS A 1 93 ? 13.723 -4.817 -0.432 1.00 93.19 93 LYS A O 1
ATOM 739 N N . LYS A 1 94 ? 15.430 -6.024 -1.198 1.00 93.88 94 LYS A N 1
ATOM 740 C CA . LYS A 1 94 ? 15.859 -6.450 0.149 1.00 93.88 94 LYS A CA 1
ATOM 741 C C . LYS A 1 94 ? 16.269 -5.278 1.048 1.00 93.88 94 LYS A C 1
ATOM 743 O O . LYS A 1 94 ? 16.017 -5.335 2.249 1.00 93.88 94 LYS A O 1
ATOM 748 N N . LEU A 1 95 ? 16.928 -4.252 0.506 1.00 90.50 95 LEU A N 1
ATOM 749 C CA . LEU A 1 95 ? 17.311 -3.062 1.277 1.00 90.50 95 LEU A CA 1
ATOM 750 C C . LEU A 1 95 ? 16.083 -2.262 1.711 1.00 90.50 95 LEU A C 1
ATOM 752 O O . LEU A 1 95 ? 16.007 -1.848 2.864 1.00 90.50 95 LEU A O 1
ATOM 756 N N . PHE A 1 96 ? 15.121 -2.107 0.811 1.00 90.56 96 PHE A N 1
ATOM 757 C CA . PHE A 1 96 ? 13.826 -1.500 1.085 1.00 90.56 96 PHE A CA 1
ATOM 758 C C . PHE A 1 96 ? 13.053 -2.255 2.163 1.00 90.56 96 PHE A C 1
ATOM 760 O O . PHE A 1 96 ? 12.769 -1.662 3.199 1.00 90.56 96 PHE A O 1
ATOM 767 N N . ASN A 1 97 ? 12.885 -3.571 2.039 1.00 90.00 97 ASN A N 1
ATOM 768 C CA . ASN A 1 97 ? 12.201 -4.369 3.061 1.00 90.00 97 ASN A CA 1
ATOM 769 C C . ASN A 1 97 ? 12.866 -4.236 4.447 1.00 90.00 97 ASN A C 1
ATOM 771 O O . ASN A 1 97 ? 12.184 -4.138 5.460 1.00 90.00 97 ASN A O 1
ATOM 775 N N . ARG A 1 98 ? 14.205 -4.161 4.515 1.00 89.06 98 ARG A N 1
ATOM 776 C CA . ARG A 1 98 ? 14.914 -3.904 5.785 1.00 89.06 98 ARG A CA 1
ATOM 777 C C . ARG A 1 98 ? 14.631 -2.514 6.354 1.00 89.06 98 ARG A C 1
ATOM 779 O O . ARG A 1 98 ? 14.518 -2.368 7.567 1.00 89.06 98 ARG A O 1
ATOM 786 N N . GLN A 1 99 ? 14.567 -1.490 5.503 1.00 86.81 99 GLN A N 1
ATOM 787 C CA . GLN A 1 99 ? 14.208 -0.134 5.929 1.00 86.81 99 GLN A CA 1
ATOM 788 C C . GLN A 1 99 ? 12.755 -0.070 6.400 1.00 86.81 99 GLN A C 1
ATOM 790 O O . GLN A 1 99 ? 12.470 0.594 7.390 1.00 86.81 99 GLN A O 1
ATOM 795 N N . GLN A 1 100 ? 11.863 -0.794 5.725 1.00 87.44 100 GLN A N 1
ATOM 796 C CA . GLN A 1 100 ? 10.459 -0.895 6.083 1.00 87.44 100 GLN A CA 1
ATOM 797 C C . GLN A 1 100 ? 10.277 -1.481 7.482 1.00 87.44 100 GLN A C 1
ATOM 799 O O . GLN A 1 100 ? 9.608 -0.855 8.295 1.00 87.44 100 GLN A O 1
ATOM 804 N N . SER A 1 101 ? 10.906 -2.620 7.793 1.00 85.38 101 SER A N 1
ATOM 805 C CA . SER A 1 101 ? 10.801 -3.224 9.130 1.00 85.38 101 SER A CA 1
ATOM 806 C C . SER A 1 101 ? 11.226 -2.249 10.230 1.00 85.38 101 SER A C 1
ATOM 808 O O . SER A 1 101 ? 10.489 -2.060 11.187 1.00 85.38 101 SER A O 1
ATOM 810 N N . ARG A 1 102 ? 12.345 -1.535 10.041 1.00 84.69 102 ARG A N 1
ATOM 811 C CA . ARG A 1 102 ? 12.805 -0.512 10.998 1.00 84.69 102 ARG A CA 1
ATOM 812 C C . ARG A 1 102 ? 11.843 0.664 11.132 1.00 84.69 102 ARG A C 1
ATOM 814 O O . ARG A 1 102 ? 11.706 1.233 12.207 1.00 84.69 102 ARG A O 1
ATOM 821 N N . PHE A 1 103 ? 11.221 1.074 10.030 1.00 82.25 103 PHE A N 1
ATOM 822 C CA . PHE A 1 103 ? 10.242 2.155 10.048 1.00 82.25 103 PHE A CA 1
ATOM 823 C C . PHE A 1 103 ? 8.976 1.745 10.804 1.00 82.25 103 PHE A C 1
ATOM 825 O O . PHE A 1 103 ? 8.480 2.529 11.606 1.00 82.25 103 PHE A O 1
ATOM 832 N N . ILE A 1 104 ? 8.494 0.518 10.589 1.00 82.75 104 ILE A N 1
ATOM 833 C CA . ILE A 1 104 ? 7.353 -0.050 11.316 1.00 82.75 104 ILE A CA 1
ATOM 834 C C . ILE A 1 104 ? 7.671 -0.136 12.814 1.00 82.75 104 ILE A C 1
ATOM 836 O O . ILE A 1 104 ? 6.879 0.355 13.608 1.00 82.75 104 ILE A O 1
ATOM 840 N N . GLU A 1 105 ? 8.838 -0.669 13.193 1.00 81.56 105 GLU A N 1
ATOM 841 C CA . GLU A 1 105 ? 9.301 -0.726 14.592 1.00 81.56 105 GLU A CA 1
ATOM 842 C C . GLU A 1 105 ? 9.289 0.663 15.248 1.00 81.56 105 GLU A C 1
ATOM 844 O O . GLU A 1 105 ? 8.694 0.865 16.303 1.00 81.56 105 GLU A O 1
ATOM 849 N N . TYR A 1 106 ? 9.874 1.656 14.579 1.00 82.31 106 TYR A N 1
ATOM 850 C CA . TYR A 1 106 ? 9.918 3.029 15.079 1.00 82.31 106 TYR A CA 1
ATOM 851 C C . TYR A 1 106 ? 8.536 3.684 15.207 1.00 82.31 106 TYR A C 1
ATOM 853 O O . TYR A 1 106 ? 8.290 4.448 16.145 1.00 82.31 106 TYR A O 1
ATOM 861 N N . LEU A 1 107 ? 7.635 3.432 14.255 1.00 77.62 107 LEU A N 1
ATOM 862 C CA . LEU A 1 107 ? 6.270 3.940 14.337 1.00 77.62 107 LEU A CA 1
ATOM 863 C C . LEU A 1 107 ? 5.488 3.263 15.464 1.00 77.62 107 LEU A C 1
ATOM 865 O O . LEU A 1 107 ? 4.705 3.940 16.127 1.00 77.62 107 LEU A O 1
ATOM 869 N N . ASP A 1 108 ? 5.708 1.973 15.703 1.00 77.81 108 ASP A N 1
ATOM 870 C CA . ASP A 1 108 ? 5.060 1.239 16.791 1.00 77.81 108 ASP A CA 1
ATOM 871 C C . ASP A 1 108 ? 5.498 1.772 18.163 1.00 77.81 108 ASP A C 1
ATOM 873 O O . ASP A 1 108 ? 4.651 2.077 19.003 1.00 77.81 108 ASP A O 1
ATOM 877 N N . GLU A 1 109 ? 6.798 2.040 18.345 1.00 80.06 109 GLU A N 1
ATOM 878 C CA . GLU A 1 109 ? 7.332 2.688 19.555 1.00 80.06 109 GLU A CA 1
ATOM 879 C C . GLU A 1 109 ? 6.726 4.081 19.803 1.00 80.06 109 GLU A C 1
ATOM 881 O O . GLU A 1 109 ? 6.446 4.462 20.941 1.00 80.06 109 GLU A O 1
ATOM 886 N N . ARG A 1 110 ? 6.538 4.869 18.738 1.00 76.94 110 ARG A N 1
ATOM 887 C CA . ARG A 1 110 ? 6.049 6.258 18.812 1.00 76.94 110 ARG A CA 1
ATOM 888 C C . ARG A 1 110 ? 4.540 6.368 18.972 1.00 76.94 110 ARG A C 1
ATOM 890 O O . ARG A 1 110 ? 4.063 7.347 19.541 1.00 76.94 110 ARG A O 1
ATOM 897 N N . HIS A 1 111 ? 3.796 5.406 18.447 1.00 73.56 111 HIS A N 1
ATOM 898 C CA . HIS A 1 111 ? 2.343 5.433 18.401 1.00 73.56 111 HIS A CA 1
ATOM 899 C C . HIS A 1 111 ? 1.782 4.240 19.170 1.00 73.56 111 HIS A C 1
ATOM 901 O O . HIS A 1 111 ? 1.145 3.372 18.589 1.00 73.56 111 HIS A O 1
ATOM 907 N N . ALA A 1 112 ? 1.972 4.201 20.488 1.00 66.06 112 ALA A N 1
ATOM 908 C CA . ALA A 1 112 ? 1.451 3.120 21.333 1.00 66.06 112 ALA A CA 1
ATOM 909 C C . ALA A 1 112 ? -0.093 3.072 21.402 1.00 66.06 112 ALA A C 1
ATOM 911 O O . ALA A 1 112 ? -0.678 2.079 21.843 1.00 66.06 112 ALA A O 1
ATOM 912 N N . GLU A 1 113 ? -0.774 4.136 20.968 1.00 68.06 113 GLU A N 1
ATOM 913 C CA . GLU A 1 113 ? -2.232 4.181 20.922 1.00 68.06 113 GLU A CA 1
ATOM 914 C C . GLU A 1 113 ? -2.791 3.184 19.896 1.00 68.06 113 GLU A C 1
ATOM 916 O O . GLU A 1 113 ? -2.337 3.082 18.753 1.00 68.06 113 GLU A O 1
ATOM 921 N N . ARG A 1 114 ? -3.809 2.426 20.319 1.00 64.69 114 ARG A N 1
ATOM 922 C CA . ARG A 1 114 ? -4.446 1.364 19.520 1.00 64.69 114 ARG A CA 1
ATOM 923 C C . ARG A 1 114 ? -5.582 1.865 18.623 1.00 64.69 114 ARG A C 1
ATOM 925 O O . ARG A 1 114 ? -6.301 1.044 18.061 1.00 64.69 114 ARG A O 1
ATOM 932 N N . LYS A 1 115 ? -5.776 3.183 18.531 1.00 68.06 115 LYS A N 1
ATOM 933 C CA . LYS A 1 115 ? -6.776 3.802 17.657 1.00 68.06 115 LYS A CA 1
ATOM 934 C C . LYS A 1 115 ? -6.155 4.216 16.328 1.00 68.06 115 LYS A C 1
ATOM 936 O O . LYS A 1 115 ? -4.975 4.559 16.256 1.00 68.06 115 LYS A O 1
ATOM 941 N N . PHE A 1 116 ? -6.962 4.182 15.275 1.00 68.94 116 PHE A N 1
ATOM 942 C CA . PHE A 1 116 ? -6.589 4.753 13.991 1.00 68.94 116 PHE A CA 1
ATOM 943 C C . PHE A 1 116 ? -6.623 6.270 14.067 1.00 68.94 116 PHE A C 1
ATOM 945 O O . PHE A 1 116 ? -7.699 6.832 14.140 1.00 68.94 116 PHE A O 1
ATOM 952 N N . ALA A 1 117 ? -5.471 6.930 13.987 1.00 75.56 117 ALA A N 1
ATOM 953 C CA . ALA A 1 117 ? -5.461 8.370 13.785 1.00 75.56 117 ALA A CA 1
ATOM 954 C C . ALA A 1 117 ? -6.001 8.706 12.383 1.00 75.56 117 ALA A C 1
ATOM 956 O O . ALA A 1 117 ? -5.549 8.112 11.396 1.00 75.56 117 ALA A O 1
ATOM 957 N N . THR A 1 118 ? -6.898 9.693 12.277 1.00 80.50 118 THR A N 1
ATOM 958 C CA . THR A 1 118 ? -7.358 10.287 11.001 1.00 80.50 118 THR A CA 1
ATOM 959 C C . THR A 1 118 ? -6.195 10.573 10.039 1.00 80.50 118 THR A C 1
ATOM 961 O O . THR A 1 118 ? -6.312 10.358 8.830 1.00 80.50 118 THR A O 1
ATOM 964 N N . ASP A 1 119 ? -5.035 10.972 10.562 1.00 85.06 119 ASP A N 1
ATOM 965 C CA . ASP A 1 119 ? -3.821 11.227 9.780 1.00 85.06 119 ASP A CA 1
ATOM 966 C C . ASP A 1 119 ? -3.370 10.015 8.948 1.00 85.06 119 ASP A C 1
ATOM 968 O O . ASP A 1 119 ? -2.900 10.176 7.819 1.00 85.06 119 ASP A O 1
ATOM 972 N N . TYR A 1 120 ? -3.559 8.788 9.447 1.00 89.06 120 TYR A N 1
ATOM 973 C CA . TYR A 1 120 ? -3.245 7.573 8.692 1.00 89.06 120 TYR A CA 1
ATOM 974 C C . TYR A 1 120 ? -4.165 7.402 7.487 1.00 89.06 120 TYR A C 1
ATOM 976 O O . TYR A 1 120 ? -3.697 7.053 6.401 1.00 89.06 120 TYR A O 1
ATOM 984 N N . VAL A 1 121 ? -5.460 7.688 7.646 1.00 91.69 121 VAL A N 1
ATOM 985 C CA . VAL A 1 121 ? -6.419 7.640 6.536 1.00 91.69 121 VAL A CA 1
ATOM 986 C C . VAL A 1 121 ? -6.025 8.643 5.458 1.00 91.69 121 VAL A C 1
ATOM 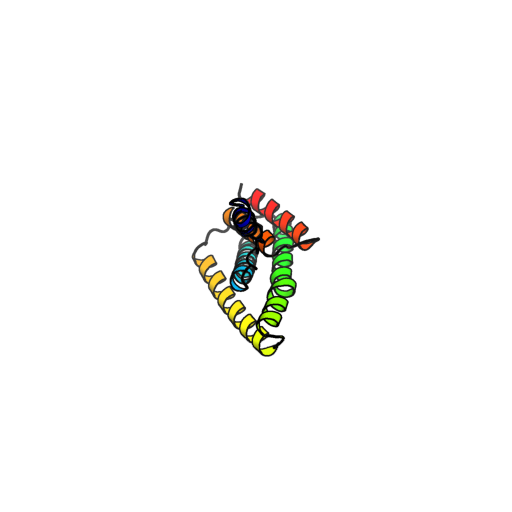988 O O . VAL A 1 121 ? -5.953 8.288 4.278 1.00 91.69 121 VAL A O 1
ATOM 991 N N . ILE A 1 122 ? -5.738 9.885 5.856 1.00 92.00 122 ILE A N 1
ATOM 992 C CA . ILE A 1 122 ? -5.347 10.959 4.936 1.00 92.00 122 ILE A CA 1
ATOM 993 C C . ILE A 1 122 ? -4.079 10.562 4.176 1.00 92.00 122 ILE A C 1
ATOM 995 O O . ILE A 1 122 ? -4.057 10.605 2.944 1.00 92.00 122 ILE A O 1
ATOM 999 N N . ALA A 1 123 ? -3.051 10.100 4.885 1.00 93.38 123 ALA A N 1
ATOM 1000 C CA . ALA A 1 123 ? -1.783 9.721 4.276 1.00 93.38 123 ALA A CA 1
ATOM 1001 C C . ALA A 1 123 ? -1.921 8.521 3.315 1.00 93.38 123 ALA A C 1
ATOM 1003 O O . ALA A 1 123 ? -1.362 8.542 2.213 1.00 93.38 123 ALA A O 1
ATOM 1004 N N . ILE A 1 124 ? -2.717 7.500 3.655 1.00 95.31 124 ILE A N 1
ATOM 1005 C CA . ILE A 1 124 ? -2.974 6.366 2.747 1.00 95.31 124 ILE A CA 1
ATOM 1006 C C . ILE A 1 124 ? -3.783 6.814 1.520 1.00 95.31 124 ILE A C 1
ATOM 1008 O O . ILE A 1 124 ? -3.506 6.377 0.395 1.00 95.31 124 ILE A O 1
ATOM 1012 N N . LYS A 1 125 ? -4.741 7.729 1.690 1.00 94.81 125 LYS A N 1
ATOM 1013 C CA . LYS A 1 125 ? -5.495 8.320 0.577 1.00 94.81 125 LYS A CA 1
ATOM 1014 C C . LYS A 1 125 ? -4.576 9.076 -0.377 1.00 94.81 125 LYS A C 1
ATOM 1016 O O . LYS A 1 125 ? -4.662 8.862 -1.587 1.00 94.81 125 LYS A O 1
ATOM 1021 N N . GLU A 1 126 ? -3.650 9.886 0.126 1.00 94.56 126 GLU A N 1
ATOM 1022 C CA . GLU A 1 126 ? -2.641 10.542 -0.713 1.00 94.56 126 GLU A CA 1
ATOM 1023 C C . GLU A 1 126 ? -1.762 9.535 -1.458 1.00 94.56 126 GLU A C 1
ATOM 1025 O O . GLU A 1 126 ? -1.490 9.698 -2.651 1.00 94.56 126 GLU A O 1
ATOM 1030 N N . CYS A 1 127 ? -1.350 8.463 -0.781 1.00 95.19 127 CYS A N 1
ATOM 1031 C CA . CYS A 1 127 ? -0.614 7.373 -1.404 1.00 95.19 127 CYS A CA 1
ATOM 1032 C C . CYS A 1 127 ? -1.390 6.754 -2.572 1.00 95.19 127 CYS A C 1
ATOM 1034 O O . CYS A 1 127 ? -0.797 6.534 -3.629 1.00 95.19 127 CYS A O 1
ATOM 1036 N N . SER A 1 128 ? -2.700 6.528 -2.422 1.00 94.94 128 SER A N 1
ATOM 1037 C CA . SER A 1 128 ? -3.547 5.964 -3.487 1.00 94.94 128 SER A CA 1
ATOM 1038 C C . SER A 1 128 ? -3.582 6.844 -4.743 1.00 94.94 128 SER A C 1
ATOM 1040 O O . SER A 1 128 ? -3.532 6.340 -5.866 1.00 94.94 128 SER A O 1
ATOM 1042 N N . VAL A 1 129 ? -3.566 8.170 -4.565 1.00 93.38 129 VAL A N 1
ATOM 1043 C CA . VAL A 1 129 ? -3.512 9.142 -5.666 1.00 93.38 129 VAL A CA 1
ATOM 1044 C C . VAL A 1 129 ? -2.144 9.111 -6.349 1.00 93.38 129 VAL A C 1
ATOM 1046 O O . VAL A 1 129 ? -2.066 9.088 -7.579 1.00 93.38 129 VAL A O 1
ATOM 1049 N N . LYS A 1 130 ? -1.057 9.069 -5.566 1.00 91.69 130 LYS A N 1
ATOM 1050 C CA . LYS A 1 130 ? 0.324 9.022 -6.080 1.00 91.69 130 LYS A CA 1
ATOM 1051 C C . LYS A 1 130 ? 0.594 7.752 -6.886 1.00 91.69 130 LYS A C 1
ATOM 1053 O O . LYS A 1 130 ? 1.264 7.804 -7.917 1.00 91.69 130 LYS A O 1
ATOM 1058 N N . THR A 1 131 ? 0.082 6.616 -6.425 1.00 92.31 131 THR A N 1
ATOM 1059 C CA . THR A 1 131 ? 0.316 5.308 -7.055 1.00 92.31 131 THR A CA 1
ATOM 1060 C C . THR A 1 131 ? -0.695 4.995 -8.145 1.00 92.31 131 THR A C 1
ATOM 1062 O O . THR A 1 131 ? -0.408 4.164 -9.000 1.00 92.31 131 THR A O 1
ATOM 1065 N N . ARG A 1 132 ? -1.806 5.745 -8.188 1.00 91.88 132 ARG A N 1
ATOM 1066 C CA . ARG A 1 132 ? -2.883 5.617 -9.172 1.00 91.88 132 ARG A CA 1
ATOM 1067 C C . ARG A 1 132 ? -3.520 4.228 -9.122 1.00 91.88 132 ARG A C 1
ATOM 1069 O O . ARG A 1 132 ? -3.698 3.602 -10.167 1.00 91.88 132 ARG A O 1
ATOM 1076 N N . SER A 1 133 ? -3.868 3.754 -7.924 1.00 89.25 133 SER A N 1
ATOM 1077 C CA . SER A 1 133 ? -4.641 2.516 -7.788 1.00 89.25 133 SER A CA 1
ATOM 1078 C C . SER A 1 133 ? -5.991 2.633 -8.507 1.00 89.25 133 SER A C 1
ATOM 1080 O O . SER A 1 133 ? -6.598 3.704 -8.566 1.00 89.25 133 SER A O 1
ATOM 1082 N N . GLN A 1 134 ? -6.454 1.534 -9.107 1.00 90.88 134 GLN A N 1
ATOM 1083 C CA . GLN A 1 134 ? -7.677 1.489 -9.918 1.00 90.88 134 GLN A CA 1
ATOM 1084 C C . GLN A 1 134 ? -8.438 0.176 -9.707 1.00 90.88 134 GLN A C 1
ATOM 1086 O O . GLN A 1 134 ? -7.942 -0.743 -9.053 1.00 90.88 134 GLN A O 1
ATOM 1091 N N . GLY A 1 135 ? -9.651 0.102 -10.263 1.00 94.88 135 GLY A N 1
ATOM 1092 C CA . GLY A 1 135 ? -10.496 -1.092 -10.226 1.00 94.88 135 GLY A CA 1
ATOM 1093 C C . GLY A 1 135 ? -10.783 -1.563 -8.801 1.00 94.88 135 GLY A C 1
ATOM 1094 O O . GLY A 1 135 ? -10.979 -0.753 -7.892 1.00 94.88 135 GLY A O 1
ATOM 1095 N N . ASP A 1 136 ? -10.760 -2.879 -8.614 1.00 95.44 136 ASP A N 1
ATOM 1096 C CA . ASP A 1 136 ? -11.045 -3.527 -7.333 1.00 95.44 136 ASP A CA 1
ATOM 1097 C C . ASP A 1 136 ? -10.106 -3.069 -6.211 1.00 95.44 136 ASP A C 1
ATOM 1099 O O . ASP A 1 136 ? -10.548 -2.896 -5.077 1.00 95.44 136 ASP A O 1
ATOM 1103 N N . VAL A 1 137 ? -8.830 -2.796 -6.515 1.00 96.56 137 VAL A N 1
ATOM 1104 C CA . VAL A 1 137 ? -7.866 -2.296 -5.519 1.00 96.56 137 VAL A CA 1
ATOM 1105 C C . VAL A 1 137 ? -8.326 -0.949 -4.963 1.00 96.56 137 VAL A C 1
ATOM 1107 O O . VAL A 1 137 ? -8.367 -0.764 -3.749 1.00 96.56 137 VAL A O 1
ATOM 1110 N N . ALA A 1 138 ? -8.712 -0.016 -5.838 1.00 95.94 138 ALA A N 1
ATOM 1111 C CA . ALA A 1 138 ? -9.208 1.292 -5.414 1.00 95.94 138 ALA A CA 1
ATOM 1112 C C . ALA A 1 138 ? -10.547 1.185 -4.670 1.00 95.94 138 ALA A C 1
ATOM 1114 O O . ALA A 1 138 ? -10.767 1.905 -3.695 1.00 95.94 138 ALA A O 1
ATOM 1115 N N . LEU A 1 139 ? -11.429 0.278 -5.103 1.00 97.38 139 LEU A N 1
ATOM 1116 C CA . LEU A 1 139 ? -12.722 0.047 -4.462 1.00 97.38 139 LEU A CA 1
ATOM 1117 C C . LEU A 1 139 ? -12.555 -0.474 -3.029 1.00 97.38 139 LEU A C 1
ATOM 1119 O O . LEU A 1 139 ? -13.103 0.120 -2.099 1.00 97.38 139 LEU A O 1
ATOM 1123 N N . TYR A 1 140 ? -11.788 -1.549 -2.841 1.00 97.69 140 TYR A N 1
ATOM 1124 C CA . TYR A 1 140 ? -11.574 -2.142 -1.520 1.00 97.69 140 TYR A CA 1
ATOM 1125 C C . TYR A 1 140 ? -10.774 -1.220 -0.603 1.00 97.69 140 TYR A C 1
ATOM 1127 O O . TYR A 1 140 ? -11.098 -1.115 0.579 1.00 97.69 140 TYR A O 1
ATOM 1135 N N . LEU A 1 141 ? -9.788 -0.492 -1.136 1.00 97.75 141 LEU A N 1
ATOM 1136 C CA . LEU A 1 141 ? -9.070 0.512 -0.354 1.00 97.75 141 LEU A CA 1
ATOM 1137 C C . LEU A 1 141 ? -10.008 1.628 0.115 1.00 97.75 141 LEU A C 1
ATOM 1139 O O . LEU A 1 141 ? -9.969 2.012 1.278 1.00 97.75 141 LEU A O 1
ATOM 1143 N N . ARG A 1 142 ? -10.889 2.130 -0.758 1.00 97.06 142 ARG A N 1
ATOM 1144 C CA . ARG A 1 142 ? -11.867 3.157 -0.378 1.00 97.06 142 ARG A CA 1
ATOM 1145 C C . ARG A 1 142 ? -12.808 2.664 0.718 1.00 97.06 142 ARG A C 1
ATOM 1147 O O . ARG A 1 142 ? -13.086 3.419 1.641 1.00 97.06 142 ARG A O 1
ATOM 1154 N N . GLN A 1 143 ? -13.278 1.420 0.625 1.00 97.31 143 GLN A N 1
ATOM 1155 C CA . GLN A 1 143 ? -14.102 0.814 1.672 1.00 97.31 143 GLN A CA 1
ATOM 1156 C C . GLN A 1 143 ? -13.351 0.754 3.004 1.00 97.31 143 GLN A C 1
ATOM 1158 O O . GLN A 1 143 ? -13.889 1.212 4.006 1.00 97.31 143 GLN A O 1
ATOM 1163 N N . ALA A 1 144 ? -12.099 0.286 3.004 1.00 96.19 144 ALA A N 1
ATOM 1164 C CA . ALA A 1 144 ? -11.262 0.256 4.202 1.00 96.19 144 ALA A CA 1
ATOM 1165 C C . ALA A 1 144 ? -11.077 1.648 4.822 1.00 96.19 144 ALA A C 1
ATOM 1167 O O . ALA A 1 144 ? -11.317 1.815 6.014 1.00 96.19 144 ALA A O 1
ATOM 1168 N N . LEU A 1 145 ? -10.723 2.657 4.019 1.00 95.25 145 LEU A N 1
ATOM 1169 C CA . LEU A 1 145 ? -10.516 4.026 4.501 1.00 95.25 145 LEU A CA 1
ATOM 1170 C C . LEU A 1 145 ? -11.799 4.630 5.080 1.00 95.25 145 LEU A C 1
ATOM 1172 O O . LEU A 1 145 ? -11.763 5.197 6.164 1.00 95.25 145 LEU A O 1
ATOM 1176 N N . THR A 1 146 ? -12.946 4.449 4.420 1.00 95.06 146 THR A N 1
ATOM 1177 C CA . THR A 1 146 ? -14.239 4.906 4.952 1.00 95.06 146 THR A CA 1
ATOM 1178 C C . THR A 1 146 ? -14.629 4.177 6.239 1.00 95.06 146 THR A C 1
ATOM 1180 O O . THR A 1 146 ? -15.244 4.781 7.114 1.00 95.06 146 THR A O 1
ATOM 1183 N N . THR A 1 147 ? -14.293 2.894 6.388 1.00 93.88 147 THR A N 1
ATOM 1184 C CA . THR A 1 147 ? -14.496 2.184 7.658 1.00 93.88 147 THR A CA 1
ATOM 1185 C C . THR A 1 147 ? -13.579 2.744 8.744 1.00 93.88 147 THR A C 1
ATOM 1187 O O . THR A 1 147 ? -14.061 3.029 9.831 1.00 93.88 147 THR A O 1
ATOM 1190 N N . MET A 1 148 ? -12.298 2.990 8.453 1.00 91.38 148 MET A N 1
ATOM 1191 C CA . MET A 1 148 ? -11.372 3.612 9.410 1.00 91.38 148 MET A CA 1
ATOM 1192 C C . MET A 1 148 ? -11.849 4.999 9.869 1.00 91.38 148 MET A C 1
ATOM 1194 O O . MET A 1 148 ? -11.824 5.267 11.064 1.00 91.38 148 MET A O 1
ATOM 1198 N N . GLU A 1 149 ? -12.339 5.847 8.956 1.00 90.62 149 GLU A N 1
ATOM 1199 C CA . GLU A 1 149 ? -12.887 7.179 9.285 1.00 90.62 149 GLU A CA 1
ATOM 1200 C C . GLU A 1 149 ? -14.056 7.097 10.277 1.00 90.62 149 GLU A C 1
ATOM 1202 O O . GLU A 1 149 ? -14.139 7.902 11.198 1.00 90.62 149 GLU A O 1
ATOM 1207 N N . LYS A 1 150 ? -14.942 6.104 10.121 1.00 89.38 150 LYS A N 1
ATOM 1208 C CA . LYS A 1 150 ? -16.085 5.887 11.028 1.00 89.38 150 LYS A CA 1
ATOM 1209 C C . LYS A 1 150 ? -15.686 5.390 12.416 1.00 89.38 150 LYS A C 1
ATOM 1211 O O . LYS A 1 150 ? -16.487 5.482 13.336 1.00 89.38 150 LYS A O 1
ATOM 1216 N N . LEU A 1 151 ? -14.510 4.782 12.539 1.00 83.69 151 LEU A N 1
ATOM 1217 C CA . LEU A 1 151 ? -14.024 4.190 13.785 1.00 83.69 151 LEU A CA 1
ATOM 1218 C C . LEU A 1 151 ? -13.134 5.143 14.594 1.00 83.69 151 LEU A C 1
ATOM 1220 O O . LEU A 1 151 ? -12.808 4.830 15.742 1.00 83.69 151 LEU A O 1
ATOM 1224 N N . ASP A 1 152 ? -12.706 6.256 13.993 1.00 74.31 152 ASP A N 1
ATOM 1225 C CA . ASP A 1 152 ? -11.970 7.326 14.676 1.00 74.31 152 ASP A CA 1
ATOM 1226 C C . ASP A 1 152 ? -12.908 8.383 15.297 1.00 74.31 152 ASP A C 1
ATOM 1228 O O . ASP A 1 152 ? -12.551 9.026 16.283 1.00 74.31 152 ASP A O 1
ATOM 1232 N N . SER A 1 153 ? -14.128 8.526 14.761 1.00 59.16 153 SER A N 1
ATOM 1233 C CA . SER A 1 153 ? -15.206 9.379 15.299 1.00 59.16 153 SER A CA 1
ATOM 1234 C C . SER A 1 153 ? -15.902 8.779 16.517 1.00 59.16 153 SER A C 1
ATOM 1236 O O . SER A 1 153 ? -16.169 9.540 17.474 1.00 59.16 153 SER A O 1
#

Sequence (153 aa):
MNIYKHIALFVIFFFSMTNAMAKTSINEIHSCLALVDFVNSKLESSESTYSPEDKAIIHKGLFGYARYLENDVIDPKLLKLYGGNVAQAKLMKKLFNRQQSRFIEYLDERHAERKFATDYVIAIKECSVKTRSQGDVALYLRQALTTMEKLDS

Nearest PDB structures (foldseek):
  7wuj-assembly1_E  TM=3.676E-01  e=5.675E+00  Homo sapiens
  4lep-assembly3_B  TM=3.772E-01  e=7.615E+00  Shewanella oneidensis MR-1
  4u14-assembly1_A  TM=3.183E-01  e=7.251E+00  Rattus norvegicus